Protein AF-A0AA96W560-F1 (afdb_monomer)

Solvent-accessible surface area (backbone atoms only — not comparable to full-atom values): 7297 Å² total; per-residue (Å²): 130,87,80,83,60,59,57,76,75,24,52,48,98,38,31,42,37,28,41,54,74,84,50,36,56,46,70,52,33,18,53,53,27,20,50,49,28,63,73,69,62,37,53,44,33,32,36,28,20,45,89,48,74,75,40,52,56,26,47,54,32,20,53,52,16,28,43,64,20,78,97,50,63,21,44,73,50,71,64,48,67,43,55,72,67,57,46,52,50,49,18,50,75,70,72,40,27,26,33,38,44,32,42,73,46,81,54,96,95,41,38,32,43,35,41,38,40,27,40,45,88,63,44,50,45,62,68,74,75,80,71,79,74,84,86,123

Mean predicted aligned error: 5.99 Å

Foldseek 3Di:
DPPDAPCVVQPDPLKGKDWPPPRDDLLVLLQVLLVVCVVQVFQEEEEEEAPDPRVVSSRVSNCNSNCPNPPSNYHYHYPYHDDLVVRQVVLVVVPQGKYKYWYWDDDPNIIMIMIWTAGSNRATPPHDPDDPPPDD

Nearest PDB structures (foldseek):
  4m88-assembly1_A  TM=6.756E-01  e=7.736E-02  Verminephrobacter eiseniae EF01-2
  4pyr-assembly1_A  TM=7.372E-01  e=1.032E+00  Chromobacterium violaceum ATCC 12472
  4ms3-assembly1_A  TM=6.759E-01  e=5.843E-01  Homo sapiens
  5xss-assembly3_B  TM=4.403E-01  e=2.570E-01  Clostridium beijerinckii NCIMB 8052
  5xsj-assembly1_X-2  TM=4.304E-01  e=5.486E-01  Clostridium beijerinckii NCIMB 8052

Sequence (136 aa):
MLNPIDTDAVIRDGRVAGAFPDEIHEGVAWWVAACFVVISRARQMAVAHDSHPTTAEFHQRFCRGAINAEHFGCQVSSLGTADEAQLLHAMKQLGGVPGALLTTTDGGGRRTVTIRLYDADGQTTPRRPASPECGR

Secondary structure (DSSP, 8-state):
------HHHHEETTEEEEEETTT--HHHHHHHHHHHHHHHT-SEEEEEE-S-HHHHHHHHHHHHHHHTSTTT-PEEEEEEE--HHHHHHHHHHTTS--EEEEEEEEETTEEEEEEEEE-TTS-BSSPPP-------

Radius of gyration: 14.98 Å; Cα contacts (8 Å, |Δi|>4): 263; chains: 1; bounding box: 41×34×43 Å

pLDDT: mean 88.06, std 13.79, range [42.31, 97.88]

Structure (mmCIF, N/CA/C/O backbone):
data_AF-A0AA96W560-F1
#
_entry.id   AF-A0AA96W560-F1
#
loop_
_atom_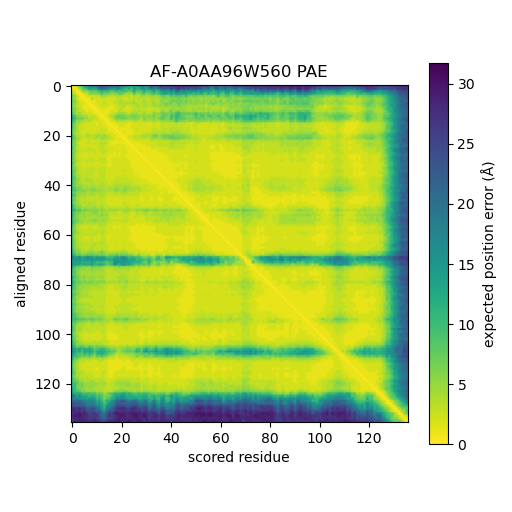site.group_PDB
_atom_site.id
_atom_site.type_symbol
_atom_site.label_atom_id
_atom_site.label_alt_id
_atom_site.label_comp_id
_atom_site.label_asym_id
_atom_site.label_entity_id
_atom_site.label_seq_id
_atom_site.pdbx_PDB_ins_code
_atom_site.Cartn_x
_atom_site.Cartn_y
_atom_site.Cartn_z
_atom_site.occupancy
_atom_site.B_iso_or_equiv
_atom_site.auth_seq_id
_atom_site.auth_comp_id
_atom_site.auth_asym_id
_atom_site.auth_atom_id
_atom_site.pdbx_PDB_model_num
ATOM 1 N N . MET A 1 1 ? -0.865 -18.752 -11.572 1.00 42.31 1 MET A N 1
ATOM 2 C CA . MET A 1 1 ? 0.413 -19.192 -10.977 1.00 42.31 1 MET A CA 1
ATOM 3 C C . MET A 1 1 ? 0.887 -18.028 -10.120 1.00 42.31 1 MET A C 1
ATOM 5 O O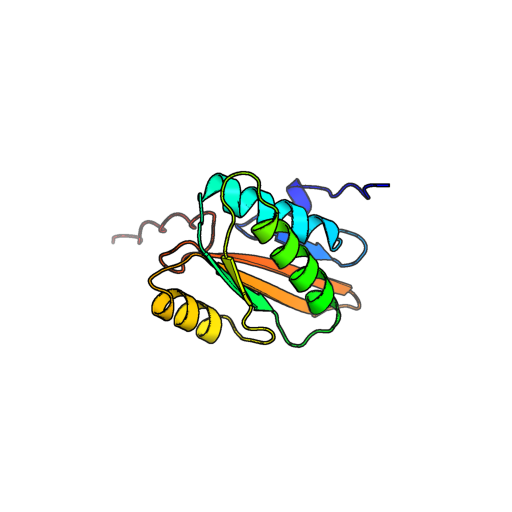 . MET A 1 1 ? 1.002 -16.939 -10.666 1.00 42.31 1 MET A O 1
ATOM 9 N N . LEU A 1 2 ? 0.980 -18.186 -8.795 1.00 55.97 2 LEU A N 1
ATOM 10 C CA . LEU A 1 2 ? 1.534 -17.137 -7.926 1.00 55.97 2 LEU A CA 1
ATOM 11 C C . LEU A 1 2 ? 3.009 -17.002 -8.299 1.00 55.97 2 LEU A C 1
ATOM 13 O O . LEU A 1 2 ? 3.714 -18.003 -8.245 1.00 55.97 2 LEU A O 1
ATOM 17 N N . ASN A 1 3 ? 3.433 -15.824 -8.751 1.00 69.94 3 ASN A N 1
ATOM 18 C CA . ASN A 1 3 ? 4.845 -15.550 -8.982 1.00 69.94 3 ASN A CA 1
ATOM 19 C C . ASN A 1 3 ? 5.438 -15.269 -7.593 1.00 69.94 3 ASN A C 1
ATOM 21 O O . ASN A 1 3 ? 5.080 -14.250 -7.009 1.00 69.94 3 ASN A O 1
ATOM 25 N N . PRO A 1 4 ? 6.181 -16.199 -6.972 1.00 78.88 4 PRO A N 1
ATOM 26 C CA . PRO A 1 4 ? 6.609 -16.011 -5.594 1.00 78.88 4 PRO A CA 1
ATOM 27 C C . PRO A 1 4 ? 7.552 -14.808 -5.508 1.00 78.88 4 PRO A C 1
ATOM 29 O O . PRO A 1 4 ? 8.436 -14.655 -6.348 1.00 78.88 4 PRO A O 1
ATOM 32 N N . ILE A 1 5 ? 7.363 -13.969 -4.490 1.00 87.44 5 ILE A N 1
ATOM 33 C CA . I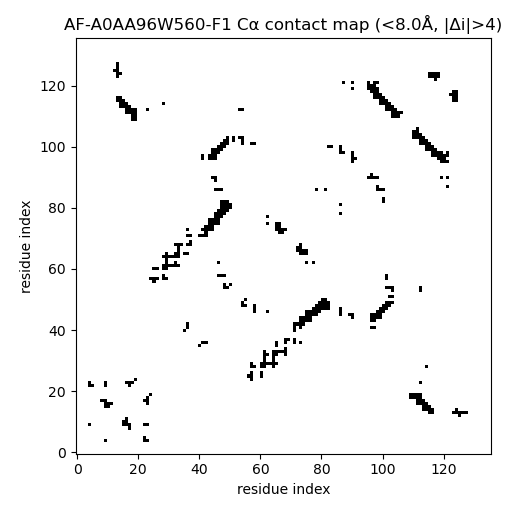LE A 1 5 ? 8.323 -12.916 -4.152 1.00 87.44 5 ILE A CA 1
ATOM 34 C C . ILE A 1 5 ? 9.338 -13.436 -3.139 1.00 87.44 5 ILE A C 1
ATOM 36 O O . ILE A 1 5 ? 9.010 -14.276 -2.299 1.00 87.44 5 ILE A O 1
ATOM 40 N N . ASP A 1 6 ? 10.543 -12.879 -3.175 1.00 89.56 6 ASP A N 1
ATOM 41 C CA . ASP A 1 6 ? 11.461 -12.946 -2.043 1.00 89.56 6 ASP A CA 1
ATOM 42 C C . ASP A 1 6 ? 10.986 -11.945 -0.978 1.00 89.56 6 ASP A C 1
ATOM 44 O O . ASP A 1 6 ? 11.125 -10.728 -1.127 1.00 89.56 6 ASP A O 1
ATOM 48 N N . THR A 1 7 ? 10.359 -12.453 0.084 1.00 84.81 7 THR A N 1
ATOM 49 C CA . THR A 1 7 ? 9.782 -11.613 1.139 1.00 84.81 7 THR A CA 1
ATOM 50 C C . THR A 1 7 ? 10.834 -10.829 1.908 1.00 84.81 7 THR A C 1
ATOM 52 O O . THR A 1 7 ? 10.544 -9.704 2.303 1.00 84.81 7 THR A O 1
ATOM 55 N N . ASP A 1 8 ? 12.043 -11.365 2.080 1.00 85.94 8 ASP A N 1
ATOM 56 C CA . ASP A 1 8 ? 13.113 -10.692 2.826 1.00 85.94 8 ASP A CA 1
ATOM 57 C C . ASP A 1 8 ? 13.707 -9.536 2.006 1.00 85.94 8 ASP A C 1
ATOM 59 O O . ASP A 1 8 ? 14.101 -8.497 2.546 1.00 85.94 8 ASP A O 1
ATOM 63 N N . ALA A 1 9 ? 13.721 -9.680 0.679 1.00 85.12 9 ALA A N 1
ATOM 64 C CA . ALA A 1 9 ? 14.122 -8.613 -0.231 1.00 85.12 9 ALA A CA 1
ATOM 65 C C . ALA A 1 9 ? 13.049 -7.518 -0.377 1.00 85.12 9 ALA A C 1
ATOM 67 O O . ALA A 1 9 ? 13.389 -6.331 -0.470 1.00 85.12 9 ALA A O 1
ATOM 68 N N . VAL A 1 10 ? 11.768 -7.904 -0.402 1.00 87.31 10 VAL A N 1
ATOM 69 C CA . VAL A 1 10 ? 10.647 -7.000 -0.707 1.00 87.31 10 VAL A CA 1
ATOM 70 C C . VAL A 1 10 ? 10.073 -6.325 0.539 1.00 87.31 10 VAL A C 1
ATOM 72 O O . VAL A 1 10 ? 9.657 -5.171 0.466 1.00 87.31 10 VAL A O 1
ATOM 75 N N . ILE A 1 11 ? 10.048 -6.997 1.690 1.00 86.75 11 ILE A N 1
ATOM 76 C CA . ILE A 1 11 ? 9.425 -6.509 2.928 1.00 86.75 11 ILE A CA 1
ATOM 77 C C . ILE A 1 11 ? 10.522 -6.256 3.956 1.00 86.75 11 ILE A C 1
ATOM 79 O O . ILE A 1 11 ? 10.937 -7.143 4.697 1.00 86.75 11 ILE A O 1
ATOM 83 N N . ARG A 1 12 ? 11.002 -5.015 4.011 1.00 81.81 12 ARG A N 1
ATOM 84 C CA . ARG A 1 12 ? 12.107 -4.612 4.890 1.00 81.81 12 ARG A CA 1
ATOM 85 C C . ARG A 1 12 ? 12.051 -3.126 5.195 1.00 81.81 12 ARG A C 1
ATOM 87 O O . ARG A 1 12 ? 11.389 -2.365 4.495 1.00 81.81 12 ARG A O 1
ATOM 94 N N . ASP A 1 13 ? 12.740 -2.708 6.252 1.00 79.12 13 ASP A N 1
ATOM 95 C CA . ASP A 1 13 ? 12.862 -1.295 6.648 1.00 79.12 13 ASP A CA 1
ATOM 96 C C . ASP A 1 13 ? 11.513 -0.559 6.798 1.00 79.12 13 ASP A C 1
ATOM 98 O O . ASP A 1 13 ? 11.415 0.646 6.574 1.00 79.12 13 ASP A O 1
ATOM 102 N N . GLY A 1 14 ? 10.451 -1.295 7.136 1.00 72.75 14 GLY A N 1
ATOM 103 C CA . GLY A 1 14 ? 9.094 -0.758 7.259 1.00 72.75 14 GLY A CA 1
ATOM 104 C C . GLY A 1 14 ? 8.433 -0.279 5.984 1.00 72.75 14 GLY A C 1
ATOM 105 O O . GLY A 1 14 ? 7.588 0.614 6.004 1.00 72.75 14 GLY A O 1
ATOM 106 N N . ARG A 1 15 ? 8.802 -0.891 4.866 1.00 85.44 15 ARG A N 1
ATOM 107 C CA . ARG A 1 15 ? 8.133 -0.713 3.585 1.00 85.44 15 ARG A CA 1
ATOM 108 C C . ARG A 1 15 ? 8.074 -2.032 2.834 1.00 85.44 15 ARG A C 1
ATOM 110 O O . ARG A 1 15 ? 8.869 -2.940 3.066 1.00 85.44 15 ARG A O 1
ATOM 117 N N . VAL A 1 16 ? 7.145 -2.098 1.895 1.00 93.69 16 VAL A N 1
ATOM 118 C CA . VAL A 1 16 ? 7.106 -3.148 0.880 1.00 93.69 16 VAL A CA 1
ATOM 119 C C . VAL A 1 16 ? 7.605 -2.510 -0.406 1.00 93.69 16 VAL A C 1
ATOM 121 O O . VAL A 1 16 ? 6.936 -1.629 -0.938 1.00 93.69 16 VAL A O 1
ATOM 124 N N . ALA A 1 17 ? 8.797 -2.863 -0.870 1.00 95.00 17 ALA A N 1
ATOM 125 C CA . ALA A 1 17 ? 9.404 -2.228 -2.031 1.00 95.00 17 ALA A CA 1
ATOM 126 C C . ALA A 1 17 ? 10.178 -3.224 -2.888 1.00 95.00 17 ALA A C 1
ATOM 128 O O . ALA A 1 17 ? 10.918 -4.053 -2.370 1.00 95.00 17 ALA A O 1
ATOM 129 N N . GLY A 1 18 ? 10.056 -3.091 -4.202 1.00 93.88 18 GLY A N 1
ATOM 130 C CA . GLY A 1 18 ? 10.792 -3.918 -5.149 1.00 93.88 18 GLY A CA 1
ATOM 131 C C . GLY A 1 18 ? 10.711 -3.364 -6.560 1.00 93.88 18 GLY A C 1
ATOM 132 O O . GLY A 1 18 ? 9.865 -2.519 -6.875 1.00 93.88 18 GLY A O 1
ATOM 133 N N . ALA A 1 19 ? 11.607 -3.830 -7.415 1.00 93.94 19 ALA A N 1
ATOM 134 C CA . ALA A 1 19 ? 11.539 -3.550 -8.833 1.00 93.94 19 ALA A CA 1
ATOM 135 C C . ALA A 1 19 ? 10.354 -4.256 -9.497 1.00 93.94 19 ALA A C 1
ATOM 137 O O . ALA A 1 19 ? 10.148 -5.455 -9.325 1.00 93.94 19 ALA A O 1
ATOM 138 N N . PHE A 1 20 ? 9.600 -3.517 -10.297 1.00 92.38 20 PHE A N 1
ATOM 139 C CA . PHE A 1 20 ? 8.497 -4.038 -11.086 1.00 92.38 20 PHE A CA 1
ATOM 140 C C . PHE A 1 20 ? 8.949 -4.303 -12.533 1.00 92.38 20 PHE A C 1
ATOM 142 O O . PHE A 1 20 ? 9.577 -3.416 -13.123 1.00 92.38 20 PHE A O 1
ATOM 149 N N . PRO A 1 21 ? 8.596 -5.456 -13.137 1.00 90.50 21 PRO A N 1
ATOM 150 C CA . PRO A 1 21 ? 7.760 -6.539 -12.592 1.00 90.50 21 PRO A CA 1
ATOM 151 C C . PRO A 1 21 ? 8.534 -7.682 -11.904 1.00 90.50 21 PRO A C 1
ATOM 153 O O . PRO A 1 21 ? 7.917 -8.659 -11.485 1.00 90.50 21 PRO A O 1
ATOM 156 N N . ASP A 1 22 ? 9.865 -7.594 -11.820 1.00 89.50 22 ASP A N 1
ATOM 157 C CA . ASP A 1 22 ? 10.716 -8.752 -11.505 1.00 89.50 22 ASP A CA 1
ATOM 158 C C . ASP A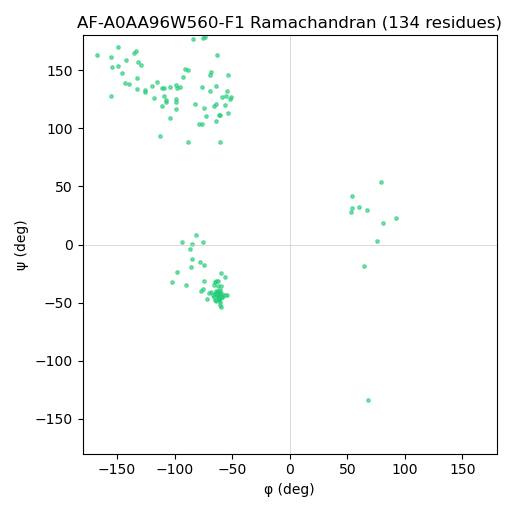 1 22 ? 10.733 -9.150 -10.019 1.00 89.50 22 ASP A C 1
ATOM 160 O O . ASP A 1 22 ? 10.749 -10.334 -9.697 1.00 89.50 22 ASP A O 1
ATOM 164 N N . GLU A 1 23 ? 10.759 -8.175 -9.108 1.00 92.06 23 GLU A N 1
ATOM 165 C CA . GLU A 1 23 ? 10.858 -8.397 -7.655 1.00 92.06 23 GLU A CA 1
ATOM 166 C C . GLU A 1 23 ? 9.506 -8.237 -6.953 1.00 92.06 23 GLU A C 1
ATOM 168 O O . GLU A 1 23 ? 9.240 -8.906 -5.957 1.00 92.06 23 GLU A O 1
ATOM 173 N N . ILE A 1 24 ? 8.644 -7.347 -7.454 1.00 93.88 24 ILE A N 1
ATOM 174 C CA . ILE A 1 24 ? 7.310 -7.103 -6.903 1.00 93.88 24 ILE A CA 1
ATOM 175 C C . ILE A 1 24 ? 6.263 -7.077 -8.015 1.00 93.88 24 ILE A C 1
ATOM 177 O O . ILE A 1 24 ? 6.490 -6.547 -9.100 1.00 93.88 24 ILE A O 1
ATOM 181 N N . HIS A 1 25 ? 5.081 -7.605 -7.709 1.00 93.44 25 HIS A N 1
ATOM 182 C CA . HIS A 1 25 ? 3.920 -7.607 -8.594 1.00 93.44 25 HIS A CA 1
ATOM 183 C C . HIS A 1 25 ? 2.657 -7.162 -7.837 1.00 93.44 25 HIS A C 1
ATOM 185 O O . HIS A 1 25 ? 2.611 -7.139 -6.606 1.00 93.44 25 HIS A O 1
ATOM 191 N N . GLU A 1 26 ? 1.584 -6.853 -8.556 1.00 94.06 26 GLU A N 1
ATOM 192 C CA . GLU A 1 26 ? 0.375 -6.209 -8.024 1.00 94.06 26 GLU A CA 1
ATOM 193 C C . GLU A 1 26 ? -0.355 -7.089 -6.997 1.00 94.06 26 GLU A C 1
ATOM 195 O O . GLU A 1 26 ? -0.967 -6.600 -6.048 1.00 94.06 26 GLU A O 1
ATOM 200 N N . GLY A 1 27 ? -0.275 -8.414 -7.161 1.00 93.00 27 GLY A N 1
ATOM 201 C CA . GLY A 1 27 ? -0.791 -9.387 -6.188 1.00 93.00 27 GLY A CA 1
ATOM 202 C C . GLY A 1 27 ? -0.221 -9.225 -4.770 1.00 93.00 27 GLY A C 1
ATOM 203 O O . GLY A 1 27 ? -0.928 -9.510 -3.803 1.00 93.00 27 GLY A O 1
ATOM 204 N N . VAL A 1 28 ? 1.002 -8.701 -4.632 1.00 93.44 28 VAL A N 1
ATOM 205 C CA . VAL A 1 28 ? 1.600 -8.380 -3.326 1.00 93.44 28 VAL A CA 1
ATOM 206 C C . VAL A 1 28 ? 0.806 -7.282 -2.629 1.00 93.44 28 VAL A C 1
ATOM 208 O O . VAL A 1 28 ? 0.542 -7.389 -1.437 1.00 93.44 28 VAL A O 1
ATOM 211 N N . ALA A 1 29 ? 0.351 -6.265 -3.366 1.00 95.38 29 ALA A N 1
ATOM 212 C CA . ALA A 1 29 ? -0.426 -5.165 -2.803 1.00 95.38 29 ALA A CA 1
ATOM 213 C C . ALA A 1 29 ? -1.752 -5.649 -2.199 1.00 95.38 29 ALA A C 1
ATOM 215 O O . ALA A 1 29 ? -2.126 -5.223 -1.108 1.00 95.38 29 ALA A O 1
ATOM 216 N N . TRP A 1 30 ? -2.429 -6.586 -2.873 1.00 95.44 30 TRP A N 1
ATOM 217 C CA . TRP A 1 30 ? -3.645 -7.216 -2.351 1.00 95.44 30 TRP A CA 1
ATOM 218 C C . TRP A 1 30 ? -3.381 -7.956 -1.036 1.00 95.44 30 TRP A C 1
ATOM 220 O O . TRP A 1 30 ? -4.092 -7.753 -0.052 1.00 95.44 30 TRP A O 1
ATOM 230 N N . TRP A 1 31 ? -2.341 -8.792 -1.009 1.00 93.50 31 TRP A N 1
ATOM 231 C CA . TRP A 1 31 ? -2.007 -9.595 0.164 1.00 93.50 31 TRP A CA 1
ATOM 232 C C . TRP A 1 31 ? -1.572 -8.724 1.350 1.00 93.50 31 TRP A C 1
ATOM 234 O O . TRP A 1 31 ? -2.095 -8.887 2.451 1.00 93.50 31 TRP A O 1
ATOM 244 N N . VAL A 1 32 ? -0.703 -7.735 1.116 1.00 93.81 32 VAL A N 1
ATOM 245 C CA . VAL A 1 32 ? -0.245 -6.784 2.141 1.00 93.81 32 VAL A CA 1
ATOM 246 C C . VAL A 1 32 ? -1.417 -6.019 2.745 1.00 93.81 32 VAL A C 1
ATOM 248 O O . VAL A 1 32 ? -1.495 -5.908 3.965 1.00 93.81 32 VAL A O 1
ATOM 251 N N . ALA A 1 33 ? -2.348 -5.527 1.924 1.00 95.06 33 ALA A N 1
ATOM 252 C CA . ALA A 1 33 ? -3.516 -4.804 2.414 1.00 95.06 33 ALA A CA 1
ATOM 253 C C . ALA A 1 33 ? -4.410 -5.681 3.301 1.00 95.06 33 ALA A C 1
ATOM 255 O O . ALA A 1 33 ? -4.816 -5.253 4.383 1.00 95.06 33 ALA A O 1
ATOM 256 N N . ALA A 1 34 ? -4.674 -6.921 2.878 1.00 94.50 34 ALA A N 1
ATOM 257 C CA . ALA A 1 34 ? -5.463 -7.865 3.662 1.00 94.50 34 ALA A CA 1
ATOM 258 C C . ALA A 1 34 ? -4.792 -8.174 5.011 1.00 94.50 34 ALA A C 1
ATOM 260 O O . ALA A 1 34 ? -5.428 -8.071 6.062 1.00 94.50 34 ALA A O 1
ATOM 261 N N . CYS A 1 35 ? -3.491 -8.477 5.004 1.00 92.31 35 CYS A N 1
ATOM 262 C CA . CYS A 1 35 ? -2.720 -8.711 6.223 1.00 92.31 35 CYS A CA 1
ATOM 263 C C . CYS A 1 35 ? -2.701 -7.483 7.138 1.00 92.31 35 CYS A C 1
ATOM 265 O O . CYS A 1 35 ? -2.901 -7.617 8.344 1.00 92.31 35 CYS A O 1
ATOM 267 N N . PHE A 1 36 ? -2.505 -6.288 6.580 1.00 92.38 36 PHE A N 1
ATOM 268 C CA . PHE A 1 36 ? -2.471 -5.054 7.354 1.00 92.38 36 PHE A CA 1
ATOM 269 C C . PHE A 1 36 ? -3.800 -4.794 8.063 1.00 92.38 36 PHE A C 1
ATOM 271 O O . PHE A 1 36 ? -3.797 -4.504 9.259 1.00 92.38 36 PHE A O 1
ATOM 278 N N . VAL A 1 37 ? -4.936 -4.968 7.379 1.00 93.69 37 VAL A N 1
ATOM 279 C CA . VAL A 1 37 ? -6.267 -4.842 7.993 1.00 93.69 37 VAL A CA 1
ATOM 280 C C . VAL A 1 37 ? -6.477 -5.879 9.095 1.00 93.69 37 VAL A C 1
ATOM 282 O O . VAL A 1 37 ? -6.950 -5.523 10.170 1.00 93.69 37 VAL A O 1
ATOM 285 N N . VAL A 1 38 ? -6.092 -7.138 8.876 1.00 92.38 38 VAL A N 1
ATOM 286 C CA . VAL A 1 38 ? -6.241 -8.202 9.886 1.00 92.38 38 VAL A CA 1
ATOM 287 C C . VAL A 1 38 ? -5.402 -7.916 11.137 1.00 92.38 38 VAL A C 1
ATOM 289 O O . VAL A 1 38 ? -5.890 -8.079 12.256 1.00 92.38 38 VAL A O 1
ATOM 292 N N . ILE A 1 39 ? -4.159 -7.458 10.965 1.00 90.12 39 ILE A N 1
ATOM 293 C CA . ILE A 1 39 ? -3.234 -7.171 12.073 1.00 90.12 39 ILE A CA 1
ATOM 294 C C . ILE A 1 39 ? -3.663 -5.915 12.838 1.00 90.12 39 ILE A C 1
ATOM 296 O O . ILE A 1 39 ? -3.728 -5.933 14.066 1.00 90.12 39 ILE A O 1
ATOM 300 N N . SER A 1 40 ? -3.981 -4.832 12.126 1.00 89.25 40 SER A N 1
ATOM 301 C CA . SER A 1 40 ? -4.398 -3.557 12.731 1.00 89.25 40 SER A CA 1
ATOM 302 C C . SER A 1 40 ? -5.851 -3.557 13.211 1.00 89.25 40 SER A C 1
ATOM 304 O O . SER A 1 40 ? -6.251 -2.671 13.963 1.00 89.25 40 SER A O 1
ATOM 306 N N . ARG A 1 41 ? -6.652 -4.539 12.774 1.00 91.38 41 ARG A N 1
ATOM 307 C CA . ARG A 1 41 ? -8.112 -4.594 12.952 1.00 91.38 41 ARG A CA 1
ATOM 308 C C . ARG A 1 41 ? -8.816 -3.333 12.436 1.00 91.38 41 ARG A C 1
ATOM 310 O O . ARG A 1 41 ? -9.847 -2.924 12.977 1.00 91.38 41 ARG A O 1
ATOM 317 N N . ALA A 1 42 ? -8.253 -2.707 11.402 1.00 91.69 42 ALA A N 1
ATOM 318 C CA . ALA A 1 42 ? -8.756 -1.464 10.838 1.00 91.69 42 ALA A CA 1
ATOM 319 C C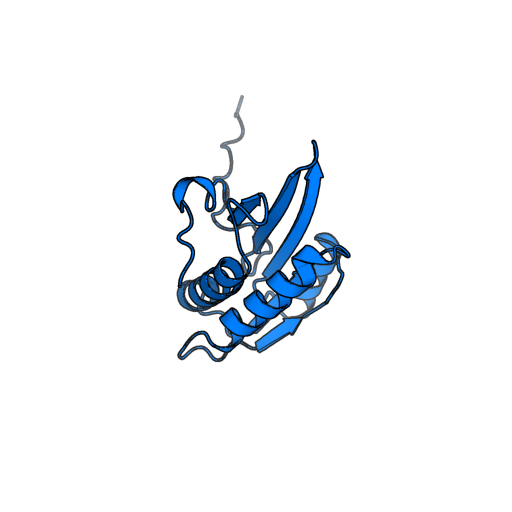 . ALA A 1 42 ? -10.154 -1.647 10.232 1.00 91.69 42 ALA A C 1
ATOM 321 O O . ALA A 1 42 ? -10.345 -2.414 9.290 1.00 91.69 42 ALA A O 1
ATOM 322 N N . ARG A 1 43 ? -11.134 -0.890 10.733 1.00 93.19 43 ARG A N 1
ATOM 323 C CA . ARG A 1 43 ? -12.488 -0.830 10.146 1.00 93.19 43 ARG A CA 1
ATOM 324 C C . ARG A 1 43 ? -12.607 0.190 9.017 1.00 93.19 43 ARG A C 1
ATOM 326 O O . ARG A 1 43 ? -13.521 0.097 8.204 1.00 93.19 43 ARG A O 1
ATOM 333 N N . GLN A 1 44 ? -11.683 1.141 8.968 1.00 95.50 44 GLN A N 1
ATOM 334 C CA . GLN A 1 44 ? -11.575 2.147 7.925 1.00 95.50 44 GLN A CA 1
ATOM 335 C C . GLN A 1 44 ? -10.097 2.463 7.690 1.00 95.50 44 GLN A C 1
ATOM 337 O O . GLN A 1 44 ? -9.308 2.402 8.634 1.00 95.50 44 GLN A O 1
ATOM 342 N N . MET A 1 45 ? -9.725 2.796 6.454 1.00 96.06 45 MET A N 1
ATOM 343 C CA . MET A 1 45 ? -8.378 3.262 6.126 1.00 96.06 45 MET A CA 1
ATOM 344 C C . MET A 1 45 ? -8.362 4.235 4.945 1.00 96.06 45 MET A C 1
ATOM 346 O O . MET A 1 45 ? -9.226 4.168 4.069 1.00 96.06 45 MET A O 1
ATOM 350 N N . ALA A 1 46 ? -7.352 5.104 4.896 1.00 97.88 46 ALA A N 1
ATOM 351 C CA . ALA A 1 46 ? -7.099 5.994 3.764 1.00 97.88 46 ALA A CA 1
ATOM 352 C C . ALA A 1 46 ? -6.009 5.423 2.846 1.00 97.88 46 ALA A C 1
ATOM 354 O O . ALA A 1 46 ? -4.991 4.926 3.323 1.00 97.88 46 ALA A O 1
ATOM 355 N N . VAL A 1 47 ? -6.186 5.494 1.529 1.00 97.81 47 VAL A N 1
ATOM 356 C CA . VAL A 1 47 ? -5.180 4.996 0.574 1.00 97.81 47 VAL A CA 1
ATOM 357 C C . VAL A 1 47 ? -4.938 6.039 -0.506 1.00 97.81 47 VAL A C 1
ATOM 359 O O . VAL A 1 47 ? -5.886 6.603 -1.050 1.00 97.81 47 VAL A O 1
ATOM 362 N N . ALA A 1 48 ? -3.669 6.289 -0.812 1.00 97.62 48 ALA A N 1
ATOM 363 C CA . ALA A 1 48 ? -3.233 7.175 -1.881 1.00 97.62 48 ALA A CA 1
ATOM 364 C C . ALA A 1 48 ? -2.164 6.500 -2.743 1.00 97.62 48 ALA A C 1
ATOM 366 O O . ALA A 1 48 ? -1.455 5.591 -2.298 1.00 97.62 48 ALA A O 1
ATOM 367 N N . HIS A 1 49 ? -2.027 6.976 -3.973 1.00 97.12 49 HIS A N 1
ATOM 368 C CA . HIS A 1 49 ? -0.919 6.624 -4.845 1.00 97.12 49 HIS A CA 1
ATOM 369 C C . HIS A 1 49 ? -0.354 7.866 -5.543 1.00 97.12 49 HIS A C 1
ATOM 371 O O . HIS A 1 49 ? -0.982 8.921 -5.553 1.00 97.12 49 HIS A O 1
ATOM 377 N N . ASP A 1 50 ? 0.833 7.765 -6.130 1.00 95.06 50 ASP A N 1
ATOM 378 C CA . ASP A 1 50 ? 1.363 8.809 -7.009 1.00 95.06 50 ASP A CA 1
ATOM 379 C C . ASP A 1 50 ? 0.674 8.802 -8.388 1.00 95.06 50 ASP A C 1
ATOM 381 O O . ASP A 1 50 ? -0.197 7.987 -8.683 1.00 95.06 50 ASP A O 1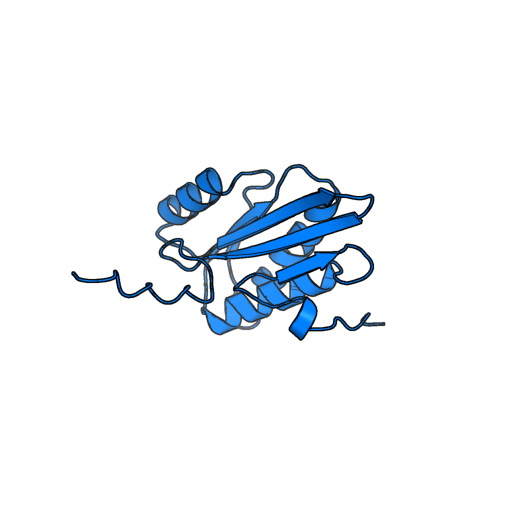
ATOM 385 N N . SER A 1 51 ? 1.026 9.735 -9.271 1.00 92.31 51 SER A N 1
ATOM 386 C CA . SER A 1 51 ? 0.414 9.830 -10.606 1.00 92.31 51 SER A CA 1
ATOM 387 C C . SER A 1 51 ? 0.904 8.762 -11.593 1.00 92.31 51 SER A C 1
ATOM 389 O O . SER A 1 51 ? 0.511 8.778 -12.761 1.00 92.31 51 SER A O 1
ATOM 391 N N . HIS A 1 52 ? 1.780 7.850 -11.165 1.00 92.12 52 HIS A N 1
ATOM 392 C CA . HIS A 1 52 ? 2.441 6.927 -12.070 1.00 92.12 52 HIS A CA 1
ATOM 393 C C . HIS A 1 52 ? 1.487 5.784 -12.501 1.00 92.12 52 HIS A C 1
ATOM 395 O O . HIS A 1 52 ? 0.810 5.187 -11.667 1.00 92.12 52 HIS A O 1
ATOM 401 N N . PRO A 1 53 ? 1.429 5.397 -13.792 1.00 89.19 53 PRO A N 1
ATOM 402 C CA . PRO A 1 53 ? 0.496 4.358 -14.248 1.00 89.19 53 PRO A CA 1
ATOM 403 C C . PRO A 1 53 ? 0.680 2.993 -13.567 1.00 89.19 53 PRO A C 1
ATOM 405 O O . PRO A 1 53 ? -0.293 2.299 -13.297 1.00 89.19 53 PRO A O 1
ATOM 408 N N . THR A 1 54 ? 1.922 2.600 -13.262 1.00 91.12 54 THR A N 1
ATOM 409 C CA . THR A 1 54 ? 2.214 1.315 -12.594 1.00 91.12 54 THR A CA 1
ATOM 410 C C . THR A 1 54 ? 1.563 1.200 -11.214 1.00 91.12 54 THR A C 1
ATOM 412 O O . THR A 1 54 ? 1.030 0.147 -10.881 1.00 91.12 54 THR A O 1
ATOM 415 N N . THR A 1 55 ? 1.556 2.259 -10.409 1.00 91.94 55 THR A N 1
ATOM 416 C CA . THR A 1 55 ? 0.951 2.232 -9.068 1.00 91.94 55 THR A CA 1
ATOM 417 C C . THR A 1 55 ? -0.568 2.244 -9.099 1.00 91.94 55 THR A C 1
ATOM 419 O O . THR A 1 55 ? -1.164 1.827 -8.111 1.00 91.94 55 THR A O 1
ATOM 422 N N . ALA A 1 56 ? -1.212 2.629 -10.206 1.00 90.38 56 ALA A N 1
ATOM 423 C CA . ALA A 1 56 ? -2.670 2.592 -10.327 1.00 90.38 56 ALA A CA 1
ATOM 424 C C . ALA A 1 56 ? -3.229 1.162 -10.167 1.00 90.38 56 ALA A C 1
ATOM 426 O O . ALA A 1 56 ? -4.178 0.941 -9.411 1.00 90.38 56 ALA A O 1
ATOM 427 N N . GLU A 1 57 ? -2.593 0.170 -10.799 1.00 92.12 57 GLU A N 1
ATOM 428 C CA . GLU A 1 57 ? -2.981 -1.243 -10.669 1.00 92.12 57 GLU A CA 1
ATOM 429 C C . GLU A 1 57 ? -2.667 -1.798 -9.273 1.00 92.12 57 GLU A C 1
ATOM 431 O O . GLU A 1 57 ? -3.496 -2.477 -8.657 1.00 92.12 57 GLU A O 1
ATOM 436 N N . PHE A 1 58 ? -1.499 -1.455 -8.715 1.00 96.25 58 PHE A N 1
ATOM 437 C CA . PHE A 1 58 ? -1.163 -1.805 -7.331 1.00 96.25 58 PHE A CA 1
ATOM 438 C C . PHE A 1 58 ? -2.176 -1.218 -6.346 1.00 96.25 58 PHE A C 1
ATOM 440 O O . PHE A 1 58 ? -2.616 -1.916 -5.437 1.00 96.25 58 PHE A O 1
ATOM 447 N N . HIS A 1 59 ? -2.584 0.033 -6.545 1.00 96.38 59 HIS A N 1
ATOM 448 C CA . HIS A 1 59 ? -3.577 0.720 -5.733 1.00 96.38 59 HIS A CA 1
ATOM 449 C C . HIS A 1 59 ? -4.934 0.013 -5.797 1.00 96.38 59 HIS A C 1
ATOM 451 O O . HIS A 1 59 ? -5.522 -0.289 -4.758 1.00 96.38 59 HIS A O 1
ATOM 457 N N . GLN A 1 60 ? -5.408 -0.346 -6.993 1.00 95.19 60 GLN A N 1
ATOM 458 C CA . GLN A 1 60 ? -6.649 -1.106 -7.145 1.00 95.19 60 GLN A CA 1
ATOM 459 C C . GLN A 1 60 ? -6.584 -2.450 -6.405 1.00 95.19 60 GLN A C 1
ATOM 461 O O . GLN A 1 60 ? -7.524 -2.819 -5.689 1.00 95.19 60 GLN A O 1
ATOM 466 N N . ARG A 1 61 ? -5.475 -3.187 -6.549 1.00 96.19 61 ARG A N 1
ATOM 467 C CA . ARG A 1 61 ? -5.262 -4.462 -5.849 1.00 96.19 61 ARG A CA 1
ATOM 468 C C . ARG A 1 61 ? -5.191 -4.281 -4.339 1.00 96.19 61 ARG A C 1
ATOM 470 O O . ARG A 1 61 ? -5.812 -5.070 -3.628 1.00 96.19 61 ARG A O 1
ATOM 477 N N . PHE A 1 62 ? -4.517 -3.238 -3.866 1.00 96.81 62 PHE A N 1
ATOM 478 C CA . PHE A 1 62 ? -4.422 -2.886 -2.453 1.00 96.81 62 PHE A CA 1
ATOM 479 C C . PHE A 1 62 ? -5.808 -2.621 -1.855 1.00 96.81 62 PHE A C 1
ATOM 481 O O . PHE A 1 62 ? -6.214 -3.291 -0.907 1.00 96.81 62 PHE A O 1
ATOM 488 N N . CYS A 1 63 ? -6.589 -1.725 -2.463 1.00 96.56 63 CYS A N 1
ATOM 489 C CA . CYS A 1 63 ? -7.949 -1.410 -2.023 1.00 96.56 63 CYS A CA 1
ATOM 490 C C . CYS A 1 63 ? -8.829 -2.664 -1.966 1.00 96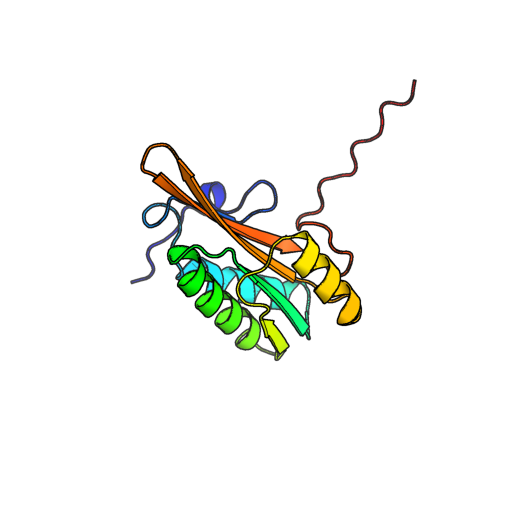.56 63 CYS A C 1
ATOM 492 O O . CYS A 1 63 ? -9.542 -2.888 -0.988 1.00 96.56 63 CYS A O 1
ATOM 494 N N . ARG A 1 64 ? -8.741 -3.535 -2.978 1.00 95.56 64 ARG A N 1
ATOM 495 C CA . ARG A 1 64 ? -9.491 -4.796 -2.992 1.00 95.56 64 ARG A CA 1
ATOM 496 C C . ARG A 1 64 ? -9.047 -5.757 -1.888 1.00 95.56 64 ARG A C 1
ATOM 498 O O . ARG A 1 64 ? -9.890 -6.478 -1.367 1.00 95.56 64 ARG A O 1
ATOM 505 N N . GLY A 1 65 ? -7.762 -5.783 -1.546 1.00 94.88 65 GLY A N 1
ATOM 506 C CA . GLY A 1 65 ? -7.224 -6.584 -0.445 1.00 94.88 65 GLY A CA 1
ATOM 507 C C . GLY A 1 65 ? -7.758 -6.135 0.906 1.00 94.88 65 GLY A C 1
ATOM 508 O O . GLY A 1 65 ? -8.269 -6.957 1.659 1.00 94.88 65 GLY A O 1
ATOM 509 N N . ALA A 1 66 ? -7.733 -4.827 1.164 1.00 94.88 66 ALA A N 1
ATOM 510 C CA . ALA A 1 66 ? -8.267 -4.248 2.393 1.00 94.88 66 ALA A CA 1
ATOM 511 C C . ALA A 1 66 ? -9.775 -4.508 2.554 1.00 94.88 66 ALA A C 1
ATOM 513 O O . ALA A 1 66 ? -10.210 -4.967 3.607 1.00 94.88 66 ALA A O 1
ATOM 514 N N . ILE A 1 67 ? -10.566 -4.287 1.497 1.00 94.56 67 ILE A N 1
ATOM 515 C CA . ILE A 1 67 ? -12.021 -4.538 1.503 1.00 94.56 67 ILE A CA 1
ATOM 516 C C . ILE A 1 67 ? -12.331 -6.021 1.743 1.00 94.56 67 ILE A C 1
ATOM 518 O O . ILE A 1 67 ? -13.271 -6.352 2.462 1.00 94.56 67 ILE A O 1
ATOM 522 N N . ASN A 1 68 ? -11.549 -6.916 1.134 1.00 91.94 68 ASN A N 1
ATOM 523 C CA . ASN A 1 68 ? -11.765 -8.360 1.217 1.00 91.94 68 ASN A CA 1
ATOM 524 C C . ASN A 1 68 ? -11.131 -9.006 2.458 1.00 91.94 68 ASN A C 1
ATOM 526 O O . ASN A 1 68 ? -11.221 -10.226 2.598 1.00 91.94 68 ASN A O 1
ATOM 530 N N . ALA A 1 69 ? -10.478 -8.236 3.332 1.00 87.75 69 ALA A N 1
ATOM 531 C CA . ALA A 1 69 ? -9.931 -8.752 4.577 1.00 87.75 69 ALA A CA 1
ATOM 532 C C . ALA A 1 69 ? -11.076 -9.303 5.441 1.00 87.75 69 ALA A C 1
ATOM 534 O O . ALA A 1 69 ? -11.949 -8.559 5.903 1.00 87.75 69 ALA A O 1
ATOM 535 N N . GLU A 1 70 ? -11.096 -10.627 5.600 1.00 69.75 70 GLU A N 1
ATOM 536 C CA . GLU A 1 70 ? -12.188 -11.361 6.236 1.00 69.75 70 GLU A CA 1
ATOM 537 C C . GLU A 1 70 ? -12.503 -10.809 7.641 1.00 69.75 70 GLU A C 1
ATOM 539 O O . GLU A 1 70 ? -11.619 -10.340 8.356 1.00 69.75 70 GLU A O 1
ATOM 544 N N . HIS A 1 71 ? -13.782 -10.840 8.029 1.00 72.88 71 HIS A N 1
ATOM 545 C CA . HIS A 1 71 ? -14.340 -10.392 9.319 1.00 72.88 71 HIS A CA 1
ATOM 546 C C . HIS A 1 71 ? -14.258 -8.898 9.674 1.00 72.88 71 HIS A C 1
ATOM 548 O O . HIS A 1 71 ? -15.028 -8.462 10.533 1.00 72.88 71 HIS A O 1
ATOM 554 N N . PHE A 1 72 ? -13.394 -8.100 9.040 1.00 73.69 72 PHE A N 1
ATOM 555 C CA . PHE A 1 72 ? -13.229 -6.685 9.408 1.00 73.69 72 PHE A CA 1
ATOM 556 C C . PHE A 1 72 ? -14.011 -5.711 8.525 1.00 73.69 72 PHE A C 1
ATOM 558 O O . PHE A 1 72 ? -14.335 -4.622 8.997 1.00 73.69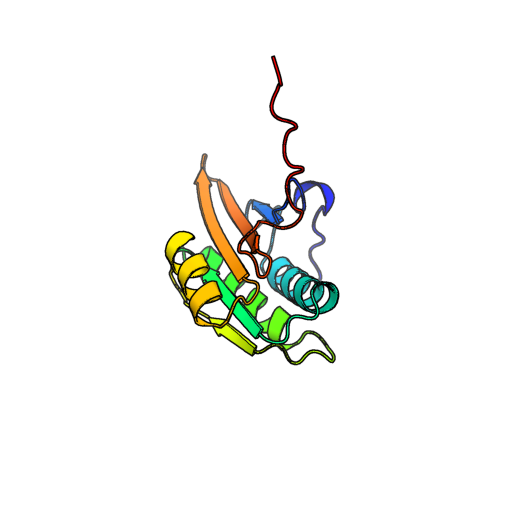 72 PHE A O 1
ATOM 565 N N . GLY A 1 73 ? -14.353 -6.099 7.288 1.00 76.06 73 GLY A N 1
ATOM 566 C CA . GLY A 1 73 ? -15.204 -5.296 6.399 1.00 76.06 73 GLY A CA 1
ATOM 567 C C . GLY A 1 73 ? -14.681 -3.871 6.200 1.00 76.06 73 GLY A C 1
ATOM 568 O O . GLY A 1 73 ? -15.457 -2.918 6.272 1.00 76.06 73 GLY A O 1
ATOM 569 N N . CYS A 1 74 ? -13.362 -3.730 6.032 1.00 92.81 74 CYS A N 1
ATOM 570 C CA . CYS A 1 74 ? -12.687 -2.438 6.042 1.00 92.81 74 CYS A CA 1
ATOM 571 C C . CYS A 1 74 ? -13.232 -1.509 4.949 1.00 92.81 74 CYS A C 1
ATOM 573 O O . CYS A 1 74 ? -13.254 -1.856 3.764 1.00 92.81 74 CYS A O 1
ATOM 575 N N . GLN A 1 75 ? -13.643 -0.306 5.345 1.00 95.06 75 GLN A N 1
ATOM 576 C CA . GLN A 1 75 ? -14.011 0.757 4.420 1.00 95.06 75 GLN A CA 1
ATOM 577 C C . GLN A 1 75 ? -12.755 1.485 3.941 1.00 95.06 75 GLN A C 1
ATOM 579 O O . GLN A 1 75 ? -12.012 2.063 4.731 1.00 95.06 75 GLN A O 1
ATOM 584 N N . VAL A 1 76 ? -12.524 1.481 2.631 1.00 96.25 76 VAL A N 1
ATOM 585 C CA . VAL A 1 76 ? -11.360 2.146 2.041 1.00 96.25 76 VAL A CA 1
ATOM 586 C C . VAL A 1 76 ? -11.758 3.510 1.490 1.00 96.25 76 VAL A C 1
ATOM 588 O O . VAL A 1 76 ? -12.533 3.611 0.540 1.00 96.25 76 VAL A O 1
ATOM 591 N N . SER A 1 77 ? -11.182 4.564 2.062 1.00 97.50 77 SER A N 1
ATOM 592 C CA . SER A 1 77 ? -11.225 5.925 1.534 1.00 97.50 77 SER A CA 1
ATOM 593 C C . SER A 1 77 ? -10.053 6.126 0.570 1.00 97.50 77 SER A C 1
ATOM 595 O O . SER A 1 77 ? -8.962 6.537 0.961 1.00 97.50 77 SER A O 1
ATOM 597 N N . SER A 1 78 ? -10.277 5.793 -0.701 1.00 96.12 78 SER A N 1
ATOM 598 C CA . SER A 1 78 ? -9.305 6.003 -1.779 1.00 96.12 78 SER A CA 1
ATOM 599 C C . SER A 1 78 ? -9.240 7.483 -2.164 1.00 96.12 78 SER A C 1
ATOM 601 O O . SER A 1 78 ? -10.218 8.025 -2.678 1.00 96.12 78 SER A O 1
ATOM 603 N N . LEU A 1 79 ? -8.081 8.112 -1.985 1.00 95.88 79 LEU A N 1
ATOM 604 C CA . LEU A 1 79 ? -7.814 9.499 -2.383 1.00 95.88 79 LEU A CA 1
ATOM 605 C C . LEU A 1 79 ? -7.390 9.623 -3.855 1.00 95.88 79 LEU A C 1
ATOM 607 O O . LEU A 1 79 ? -7.369 10.726 -4.394 1.00 95.88 79 LEU A O 1
ATOM 611 N N . GLY A 1 80 ? -7.063 8.503 -4.508 1.00 94.00 80 GLY A N 1
ATOM 612 C CA . GLY A 1 80 ? -6.464 8.505 -5.840 1.00 94.00 80 GLY A CA 1
ATOM 613 C C . GLY A 1 80 ? -5.044 9.069 -5.800 1.00 94.00 80 GLY A C 1
ATOM 614 O O . GLY A 1 80 ? -4.256 8.705 -4.923 1.00 94.00 80 GLY A O 1
ATOM 615 N N . THR A 1 81 ? -4.728 9.963 -6.739 1.00 96.00 81 THR A N 1
ATOM 616 C CA . THR A 1 81 ? -3.424 10.626 -6.789 1.00 96.00 81 THR A CA 1
ATOM 617 C C . THR A 1 81 ? -3.291 11.669 -5.680 1.00 96.00 81 THR A C 1
ATOM 619 O O . THR A 1 81 ? -3.938 12.714 -5.736 1.00 96.00 81 THR A O 1
ATOM 622 N N . ALA A 1 82 ? -2.428 11.401 -4.701 1.00 96.50 82 ALA A N 1
ATOM 623 C CA . ALA A 1 82 ? -2.127 12.316 -3.605 1.00 96.50 82 ALA A CA 1
ATOM 624 C C . ALA A 1 82 ? -0.730 12.048 -3.025 1.00 96.50 82 ALA A C 1
ATOM 626 O O . ALA A 1 82 ? -0.223 10.926 -3.084 1.00 96.50 82 ALA A O 1
ATOM 627 N N . ASP A 1 83 ? -0.110 13.080 -2.455 1.00 95.44 83 ASP A N 1
ATOM 628 C CA . ASP A 1 83 ? 1.165 12.952 -1.752 1.00 95.44 83 ASP A CA 1
ATOM 629 C C . ASP A 1 83 ? 1.002 12.502 -0.285 1.00 95.44 83 ASP A C 1
ATOM 631 O O . ASP A 1 83 ? -0.101 12.324 0.241 1.00 95.44 83 ASP A O 1
ATOM 635 N N . GLU A 1 84 ? 2.135 12.299 0.392 1.00 96.06 84 GLU A N 1
ATOM 636 C CA . GLU A 1 84 ? 2.178 11.877 1.795 1.00 96.06 84 GLU A CA 1
ATOM 637 C C . GLU A 1 84 ? 1.496 12.884 2.734 1.00 96.06 84 GLU A C 1
ATOM 639 O O . GLU A 1 84 ? 0.779 12.484 3.651 1.00 96.06 84 GLU A O 1
ATOM 644 N N . ALA A 1 85 ? 1.659 14.189 2.504 1.00 96.88 85 ALA A N 1
ATOM 645 C CA . ALA A 1 85 ? 1.073 15.214 3.362 1.00 96.88 85 ALA A CA 1
ATOM 646 C C . ALA A 1 85 ? -0.458 15.237 3.242 1.00 96.88 85 ALA A C 1
ATOM 648 O O . ALA A 1 85 ? -1.162 15.338 4.251 1.00 96.88 85 ALA A O 1
ATOM 649 N N . GLN A 1 86 ? -0.977 15.092 2.023 1.00 97.69 86 GLN A N 1
ATOM 650 C CA . GLN A 1 86 ? -2.406 14.987 1.745 1.00 97.69 86 GLN A CA 1
ATOM 651 C C . GLN A 1 86 ? -3.009 13.718 2.355 1.00 97.69 86 GLN A C 1
ATOM 653 O O . GLN A 1 86 ? -4.075 13.791 2.971 1.00 97.69 86 GLN A O 1
ATOM 658 N N . LEU A 1 87 ? -2.315 12.579 2.255 1.00 97.62 87 LEU A N 1
ATOM 659 C CA . LEU A 1 87 ? -2.737 11.333 2.897 1.00 97.62 87 LEU A CA 1
ATOM 660 C C . LEU A 1 87 ? -2.818 11.489 4.420 1.00 97.62 87 LEU A C 1
ATOM 662 O O . LEU A 1 87 ? -3.861 11.204 5.008 1.00 97.62 87 LEU A O 1
ATOM 666 N N . LEU A 1 88 ? -1.756 11.987 5.061 1.00 97.44 88 LEU A N 1
ATOM 667 C CA . LEU A 1 88 ? -1.714 12.178 6.516 1.00 97.44 88 LEU A CA 1
ATOM 668 C C . LEU A 1 88 ? -2.778 13.172 6.997 1.00 97.44 88 LEU A C 1
ATOM 670 O O . LEU A 1 88 ? -3.358 13.002 8.073 1.00 97.44 88 LEU A O 1
ATOM 674 N N . HIS A 1 89 ? -3.065 14.206 6.204 1.00 97.50 89 HIS A N 1
ATOM 675 C CA . HIS A 1 89 ? -4.161 15.124 6.488 1.00 97.50 89 HIS A CA 1
ATOM 676 C C . HIS A 1 89 ? -5.519 14.412 6.430 1.00 97.50 89 HIS A C 1
ATOM 678 O O . HIS A 1 89 ? -6.310 14.529 7.366 1.00 97.50 89 HIS A O 1
ATOM 684 N N . ALA A 1 90 ? -5.781 13.640 5.374 1.00 97.44 90 ALA A N 1
ATOM 685 C CA . ALA A 1 90 ? -7.025 12.891 5.221 1.00 97.44 90 ALA A CA 1
ATOM 686 C C . ALA A 1 90 ? -7.219 11.849 6.334 1.00 97.44 90 ALA A C 1
ATOM 688 O O . ALA A 1 90 ? -8.310 11.747 6.887 1.00 97.44 90 ALA A O 1
ATOM 689 N N . MET A 1 91 ? -6.161 11.135 6.729 1.00 97.56 91 MET A N 1
ATOM 690 C CA . MET A 1 91 ? -6.193 10.188 7.852 1.00 97.56 91 MET A CA 1
ATOM 691 C C . MET A 1 91 ? -6.693 10.845 9.144 1.00 97.56 91 MET A C 1
ATOM 693 O O . MET A 1 91 ? -7.545 10.288 9.839 1.00 97.56 91 MET A O 1
ATOM 697 N N . LYS A 1 92 ? -6.218 12.062 9.441 1.00 96.94 92 LYS A N 1
ATOM 698 C CA . LYS A 1 92 ? -6.676 12.850 10.595 1.00 96.94 92 LYS A CA 1
ATOM 699 C C . LYS A 1 92 ? -8.132 13.291 10.454 1.00 96.94 92 LYS A C 1
ATOM 701 O O . LYS A 1 92 ? -8.887 13.168 11.413 1.00 96.94 92 LYS A O 1
ATOM 706 N N . GLN A 1 93 ? -8.539 13.762 9.273 1.00 97.06 93 GLN A N 1
ATOM 707 C CA . GLN A 1 93 ? -9.927 14.177 9.009 1.00 97.06 93 GLN A CA 1
ATOM 708 C C . GLN A 1 93 ? -10.928 13.025 9.151 1.00 97.06 93 GLN A C 1
ATOM 710 O O . GLN A 1 93 ? -12.061 13.234 9.573 1.00 97.06 93 GLN A O 1
ATOM 715 N N . LEU A 1 94 ? -10.500 11.799 8.853 1.00 95.06 94 LEU A N 1
ATOM 716 C CA . LEU A 1 94 ? -11.298 10.586 9.021 1.00 95.06 94 LEU A CA 1
ATOM 717 C C . LEU A 1 94 ? -11.306 10.055 10.468 1.00 95.06 94 LEU A C 1
ATOM 719 O O . LEU A 1 94 ? -11.829 8.974 10.715 1.00 95.06 94 LEU A O 1
ATOM 723 N N . GLY A 1 95 ? -10.758 10.805 11.431 1.00 94.69 95 GLY A N 1
ATOM 724 C CA . GLY A 1 95 ? -10.778 10.448 12.852 1.00 94.69 95 GLY A CA 1
ATOM 725 C C . GLY A 1 95 ? -9.561 9.656 13.329 1.00 94.69 95 GLY A C 1
ATOM 726 O O . GLY A 1 95 ? -9.661 8.958 14.334 1.00 94.69 95 GLY A O 1
ATOM 727 N N . GLY A 1 96 ? -8.424 9.755 12.631 1.00 94.69 96 GLY A N 1
ATOM 728 C CA . GLY A 1 96 ? -7.209 9.012 12.979 1.00 94.69 96 GLY A CA 1
ATOM 729 C C . GLY A 1 96 ? -7.280 7.566 12.498 1.00 94.69 96 GLY A C 1
ATOM 730 O O . GLY A 1 96 ? -7.144 6.628 13.278 1.00 94.69 96 GLY A O 1
ATOM 731 N N . VAL A 1 97 ? -7.554 7.377 11.207 1.00 96.25 97 VAL A N 1
ATOM 732 C CA . VAL A 1 97 ? -7.546 6.047 10.578 1.00 96.25 97 VAL A CA 1
ATOM 733 C C . VAL A 1 97 ? -6.147 5.714 10.060 1.00 96.25 97 VAL A C 1
ATOM 735 O O . VAL A 1 97 ? -5.427 6.628 9.654 1.00 96.25 97 VAL A O 1
ATOM 738 N N . PRO A 1 98 ? -5.749 4.431 10.022 1.00 96.31 98 PRO A N 1
ATOM 739 C CA . PRO A 1 98 ? -4.509 4.029 9.370 1.00 96.31 98 PRO A CA 1
ATOM 740 C C . PRO A 1 98 ? -4.551 4.322 7.866 1.00 96.31 98 PRO A C 1
ATOM 742 O O . PRO A 1 98 ? -5.621 4.513 7.274 1.00 96.31 98 PRO A O 1
ATOM 745 N N . GLY A 1 99 ? -3.383 4.321 7.227 1.00 96.62 99 GLY A N 1
ATOM 746 C CA . GLY A 1 99 ? -3.301 4.630 5.807 1.00 96.62 99 GLY A CA 1
ATOM 747 C C . GLY A 1 99 ? -2.184 3.932 5.052 1.00 96.62 99 GLY A C 1
ATOM 748 O O . GLY A 1 99 ? -1.313 3.293 5.637 1.00 96.62 99 GLY A O 1
ATOM 749 N N . ALA A 1 100 ? -2.225 4.041 3.728 1.00 97.25 100 ALA A N 1
ATOM 750 C CA . ALA A 1 100 ? -1.187 3.521 2.853 1.00 97.25 100 ALA A CA 1
ATOM 751 C C . ALA A 1 100 ? -0.883 4.483 1.701 1.00 97.25 100 ALA A C 1
ATOM 753 O O . ALA A 1 100 ? -1.799 5.027 1.082 1.00 97.25 100 ALA A O 1
ATOM 754 N N . LEU A 1 101 ? 0.405 4.650 1.403 1.00 97.25 101 LEU A N 1
ATOM 755 C CA . LEU A 1 101 ? 0.891 5.421 0.261 1.00 97.25 101 LEU A CA 1
ATOM 756 C C . LEU A 1 101 ? 1.659 4.507 -0.689 1.00 97.25 101 LEU A C 1
ATOM 758 O O . LEU A 1 101 ? 2.615 3.843 -0.276 1.00 97.25 101 LEU A O 1
ATOM 762 N N . LEU A 1 102 ? 1.259 4.502 -1.956 1.00 97.50 102 LEU A N 1
ATOM 763 C CA . LEU A 1 102 ? 1.923 3.760 -3.018 1.00 97.50 102 LEU A CA 1
ATOM 764 C C . LEU A 1 102 ? 2.669 4.726 -3.939 1.00 97.50 102 LEU A C 1
ATOM 766 O O . LEU A 1 102 ? 2.067 5.625 -4.517 1.00 97.50 102 LEU A O 1
ATOM 770 N N . THR A 1 103 ? 3.974 4.542 -4.096 1.00 96.81 103 THR A N 1
ATOM 771 C CA . THR A 1 103 ? 4.801 5.400 -4.951 1.00 96.81 103 THR A CA 1
ATOM 772 C C . THR A 1 103 ? 5.644 4.593 -5.920 1.00 96.81 103 THR A C 1
ATOM 774 O O . THR A 1 103 ? 5.986 3.434 -5.674 1.00 96.81 103 THR A O 1
ATOM 777 N N . THR A 1 104 ? 5.993 5.237 -7.023 1.00 96.25 104 THR A N 1
ATOM 778 C CA . THR A 1 104 ? 6.905 4.743 -8.039 1.00 96.25 104 THR A CA 1
ATOM 779 C C . THR A 1 104 ? 8.136 5.634 -8.091 1.00 96.25 104 THR A C 1
ATOM 781 O O . THR A 1 104 ? 8.046 6.860 -8.042 1.00 96.25 104 THR A O 1
ATOM 784 N N . THR A 1 105 ? 9.304 5.023 -8.245 1.00 94.50 105 THR A N 1
ATOM 785 C CA . THR A 1 105 ? 10.516 5.728 -8.660 1.00 94.50 105 THR A CA 1
ATOM 786 C C . THR A 1 105 ? 11.114 5.055 -9.888 1.00 94.50 105 THR A C 1
ATOM 788 O O . THR A 1 105 ? 11.254 3.831 -9.935 1.00 94.50 105 THR A O 1
ATOM 791 N N . ASP A 1 106 ? 11.477 5.855 -10.889 1.00 91.44 106 ASP A N 1
ATOM 792 C CA . ASP A 1 106 ? 12.224 5.392 -12.056 1.00 91.44 106 ASP A CA 1
ATOM 793 C C . ASP A 1 106 ? 13.711 5.726 -11.860 1.00 91.44 106 ASP A C 1
ATOM 795 O O . ASP A 1 106 ? 14.080 6.873 -11.600 1.00 91.44 106 ASP A O 1
ATOM 799 N N . GLY A 1 107 ? 14.584 4.725 -11.966 1.00 85.38 107 GLY A N 1
ATOM 800 C CA . GLY A 1 107 ? 16.025 4.900 -11.798 1.00 85.38 107 GLY A CA 1
ATOM 801 C C . GLY A 1 107 ? 16.820 3.830 -12.535 1.00 85.38 107 GLY A C 1
ATOM 802 O O . GLY A 1 107 ? 16.572 2.639 -12.372 1.00 85.38 107 GLY A O 1
ATOM 803 N N . GLY A 1 108 ? 17.778 4.244 -13.370 1.00 79.50 108 GLY A N 1
ATOM 804 C CA . GLY A 1 108 ? 18.662 3.314 -14.087 1.00 79.50 108 GLY A CA 1
ATOM 805 C C . GLY A 1 108 ? 17.930 2.336 -15.016 1.00 79.50 108 GLY A C 1
ATOM 806 O O . GLY A 1 108 ? 18.355 1.195 -15.150 1.00 79.50 108 GLY A O 1
ATOM 807 N N . GLY A 1 109 ? 16.802 2.754 -15.605 1.00 83.56 109 GLY A N 1
ATOM 808 C CA . GLY A 1 109 ? 15.946 1.888 -16.428 1.00 83.56 109 GLY A CA 1
ATOM 809 C C . GLY A 1 109 ? 15.086 0.904 -15.629 1.00 83.56 109 GLY A C 1
ATOM 810 O O . GLY A 1 109 ? 14.360 0.111 -16.223 1.00 83.56 109 GLY A O 1
ATOM 811 N N . ARG A 1 110 ? 15.139 0.963 -14.294 1.00 88.25 110 ARG A N 1
ATOM 812 C CA . ARG A 1 110 ? 14.372 0.114 -13.387 1.00 88.25 110 ARG A CA 1
ATOM 813 C C . ARG A 1 110 ? 13.286 0.928 -12.701 1.00 88.25 110 ARG A C 1
ATOM 815 O O . ARG A 1 110 ? 13.537 2.026 -12.203 1.00 88.25 110 ARG A O 1
ATOM 822 N N . ARG A 1 111 ? 12.086 0.363 -12.649 1.00 93.81 111 ARG A N 1
ATOM 823 C CA . ARG A 1 111 ? 10.949 0.944 -11.944 1.00 93.81 111 ARG A CA 1
ATOM 824 C C . ARG A 1 111 ? 10.804 0.286 -10.588 1.00 93.81 111 ARG A C 1
ATOM 826 O O . ARG A 1 111 ? 10.640 -0.925 -10.531 1.00 93.81 111 ARG A O 1
ATOM 833 N N . THR A 1 112 ? 10.840 1.059 -9.513 1.00 95.44 112 THR A N 1
ATOM 834 C CA . THR A 1 112 ? 10.638 0.548 -8.152 1.00 95.44 112 THR A CA 1
ATOM 835 C C . THR A 1 112 ? 9.279 0.987 -7.644 1.00 95.44 112 THR A C 1
ATOM 837 O O . THR A 1 112 ? 8.997 2.182 -7.607 1.00 95.44 112 THR A O 1
ATOM 840 N N . VAL A 1 113 ? 8.451 0.032 -7.229 1.00 96.50 113 VAL A N 1
ATOM 841 C CA . VAL A 1 113 ? 7.194 0.308 -6.527 1.00 96.50 113 VAL A CA 1
ATOM 842 C C . VAL A 1 113 ? 7.454 0.213 -5.032 1.00 96.50 113 VAL A C 1
ATOM 844 O O . VAL A 1 113 ? 8.120 -0.714 -4.579 1.00 96.50 113 VAL A O 1
ATOM 847 N N . THR A 1 114 ? 6.941 1.170 -4.265 1.00 96.38 114 THR A N 1
ATOM 848 C CA . THR A 1 114 ? 7.003 1.189 -2.801 1.00 96.38 114 THR A CA 1
ATOM 849 C C . THR A 1 114 ? 5.600 1.350 -2.226 1.00 96.38 114 THR A C 1
ATOM 851 O O . THR A 1 114 ? 4.876 2.259 -2.613 1.00 96.38 114 THR A O 1
ATOM 854 N N . ILE A 1 115 ? 5.235 0.509 -1.262 1.00 96.56 115 ILE A N 1
ATOM 855 C CA . ILE A 1 115 ? 4.038 0.634 -0.429 1.00 96.56 115 ILE A CA 1
ATOM 856 C C . ILE A 1 115 ? 4.508 0.968 0.987 1.00 96.56 115 ILE A C 1
ATOM 858 O O . ILE A 1 115 ? 5.239 0.192 1.614 1.00 96.56 115 ILE A O 1
ATOM 862 N N . ARG A 1 116 ? 4.094 2.128 1.491 1.00 95.69 116 ARG A N 1
ATOM 863 C CA . ARG A 1 116 ? 4.279 2.534 2.888 1.00 95.69 116 ARG A CA 1
ATOM 864 C C . ARG A 1 116 ? 2.964 2.404 3.631 1.00 95.69 116 ARG A C 1
ATOM 866 O O . ARG A 1 116 ? 1.933 2.828 3.119 1.00 95.69 116 ARG A O 1
ATOM 873 N N . LEU A 1 117 ? 3.024 1.836 4.828 1.00 95.00 117 LEU A N 1
ATOM 874 C CA . LEU A 1 117 ? 1.878 1.643 5.710 1.00 95.00 117 LEU A CA 1
ATOM 875 C C . LEU A 1 117 ? 2.018 2.561 6.917 1.00 95.00 117 LEU A C 1
ATOM 877 O O . LEU A 1 117 ? 3.090 2.619 7.520 1.00 95.00 117 LEU A O 1
ATOM 881 N N . TYR A 1 118 ? 0.934 3.232 7.280 1.00 94.94 118 TYR A N 1
ATOM 882 C CA . TYR A 1 118 ? 0.867 4.173 8.387 1.00 94.94 118 TYR A CA 1
ATOM 883 C C . TYR A 1 118 ? -0.164 3.702 9.409 1.00 94.94 118 TYR A C 1
ATOM 885 O O . TYR A 1 118 ? -1.263 3.280 9.040 1.00 94.94 118 TYR A O 1
ATOM 893 N N . ASP A 1 119 ? 0.178 3.785 10.690 1.00 93.62 119 ASP A N 1
ATOM 894 C CA . ASP A 1 119 ? -0.781 3.593 11.773 1.00 93.62 119 ASP A CA 1
ATOM 895 C C . ASP A 1 119 ? -1.739 4.792 11.912 1.00 93.62 119 ASP A C 1
ATOM 897 O O . ASP A 1 119 ? -1.667 5.773 11.168 1.00 93.62 119 ASP A O 1
ATOM 901 N N . ALA A 1 120 ? -2.671 4.694 12.861 1.00 93.44 120 ALA A N 1
ATOM 902 C CA . ALA A 1 120 ? -3.663 5.729 13.156 1.00 93.44 120 ALA A CA 1
ATOM 903 C C . ALA A 1 120 ? -3.048 7.086 13.564 1.00 93.44 120 ALA A C 1
ATOM 905 O O . ALA A 1 120 ? -3.675 8.128 13.364 1.00 93.44 120 ALA A O 1
ATOM 906 N N . ASP A 1 121 ? -1.819 7.080 14.089 1.00 91.81 121 ASP A N 1
ATOM 907 C CA . ASP A 1 121 ? -1.081 8.280 14.491 1.00 91.81 121 ASP A CA 1
ATOM 908 C C . ASP A 1 121 ? -0.299 8.901 13.318 1.00 91.81 121 ASP A C 1
ATOM 910 O O . ASP A 1 121 ? 0.312 9.966 13.458 1.00 91.81 121 ASP A O 1
ATOM 914 N N . GLY A 1 122 ? -0.320 8.259 12.144 1.00 91.06 122 GLY A N 1
ATOM 915 C CA . GLY A 1 122 ? 0.425 8.683 10.964 1.00 91.06 122 GLY A CA 1
ATOM 916 C C . GLY A 1 122 ? 1.895 8.269 10.983 1.00 91.06 122 GLY A C 1
ATOM 917 O O . GLY A 1 122 ? 2.690 8.849 10.244 1.00 91.06 122 GLY A O 1
ATOM 918 N N . GLN A 1 123 ? 2.283 7.298 11.812 1.00 90.50 123 GLN A N 1
ATOM 919 C CA . GLN A 1 123 ? 3.646 6.764 11.858 1.00 90.50 123 GLN A CA 1
ATOM 920 C C . GLN A 1 123 ? 3.784 5.552 10.942 1.00 90.50 123 GLN A C 1
ATOM 922 O O . GLN A 1 123 ? 2.868 4.740 10.830 1.00 90.50 123 GLN A O 1
ATOM 927 N N . THR A 1 124 ? 4.943 5.389 10.302 1.00 88.25 124 THR A N 1
ATOM 928 C CA . THR A 1 124 ? 5.186 4.225 9.442 1.00 88.25 124 THR A CA 1
ATOM 929 C C . THR A 1 124 ? 5.293 2.928 10.250 1.00 88.25 124 THR A C 1
ATOM 931 O O . THR A 1 124 ? 5.801 2.920 11.373 1.00 88.25 124 THR A O 1
ATOM 934 N N . THR A 1 125 ? 4.826 1.815 9.677 1.00 77.62 125 THR A N 1
ATOM 935 C CA . THR A 1 125 ? 4.852 0.483 10.310 1.00 77.62 125 THR A CA 1
ATOM 936 C C . THR A 1 125 ? 5.869 -0.462 9.639 1.00 77.62 125 THR A C 1
ATOM 938 O O . THR A 1 125 ? 5.821 -0.633 8.421 1.00 77.62 125 THR A O 1
ATOM 941 N N . PRO A 1 126 ? 6.785 -1.102 10.408 1.00 67.75 126 PRO A N 1
ATOM 942 C CA . PRO A 1 126 ? 6.977 -0.978 11.846 1.00 67.75 126 PRO A CA 1
ATOM 943 C C . PRO A 1 126 ? 7.523 0.394 12.231 1.00 67.75 126 PRO A C 1
ATOM 945 O O . PRO A 1 126 ? 8.310 1.003 11.505 1.00 67.75 126 PRO A O 1
ATOM 948 N N . ARG A 1 127 ? 7.131 0.829 13.430 1.00 59.59 127 ARG A N 1
ATOM 949 C CA . ARG A 1 127 ? 7.627 2.056 14.038 1.00 59.59 127 ARG A CA 1
ATOM 950 C C . ARG A 1 127 ? 9.147 1.968 14.116 1.00 59.59 127 ARG A C 1
ATOM 952 O O . ARG A 1 127 ? 9.683 1.064 14.759 1.00 59.59 127 ARG A O 1
ATOM 959 N N . ARG A 1 128 ? 9.850 2.901 13.470 1.00 51.44 128 ARG A N 1
ATOM 960 C CA . ARG A 1 128 ? 11.293 3.059 13.684 1.00 51.44 128 ARG A CA 1
ATOM 961 C C . ARG A 1 128 ? 11.489 3.252 15.196 1.00 51.44 128 ARG A C 1
ATOM 963 O O . ARG A 1 128 ? 10.782 4.092 15.761 1.00 51.44 128 ARG A O 1
ATOM 970 N N . PRO A 1 129 ? 12.356 2.481 15.880 1.00 45.56 129 PRO A N 1
ATOM 971 C CA . PRO A 1 129 ? 12.608 2.731 17.291 1.00 45.56 129 PRO A CA 1
ATOM 972 C C . PRO A 1 129 ? 13.026 4.192 17.423 1.00 45.56 129 PRO A C 1
ATOM 974 O O . PRO A 1 129 ? 13.833 4.672 16.622 1.00 45.56 129 PRO A O 1
ATOM 977 N N . ALA A 1 130 ? 12.426 4.909 18.375 1.00 50.62 130 ALA A N 1
ATOM 978 C CA . ALA A 1 130 ? 12.895 6.240 18.718 1.00 50.62 130 ALA A CA 1
ATOM 979 C C . ALA A 1 130 ? 14.389 6.098 19.018 1.00 50.62 130 ALA A C 1
ATOM 981 O O . ALA A 1 130 ? 14.759 5.373 19.945 1.00 50.62 130 ALA A O 1
ATOM 982 N N . SER A 1 131 ? 15.244 6.692 18.183 1.00 45.09 131 SER A N 1
ATOM 983 C CA . SER A 1 131 ? 16.662 6.783 18.501 1.00 45.09 131 SER A CA 1
ATOM 984 C C . SER A 1 131 ? 16.745 7.389 19.900 1.00 45.09 131 SER A C 1
ATOM 986 O O . SER A 1 131 ? 16.145 8.448 20.100 1.00 45.09 131 SER A O 1
ATOM 988 N N . PRO A 1 132 ? 17.416 6.755 20.878 1.00 46.88 132 PRO A N 1
ATOM 989 C CA . PRO A 1 132 ? 17.723 7.456 22.107 1.00 46.88 132 PRO A CA 1
ATOM 990 C C . PRO A 1 132 ? 18.584 8.641 21.687 1.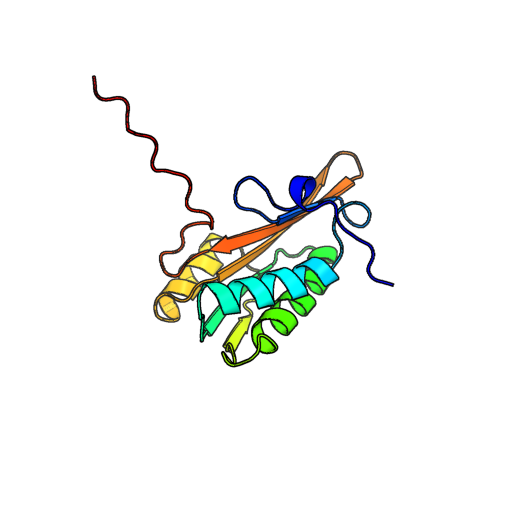00 46.88 132 PRO A C 1
ATOM 992 O O . PRO A 1 132 ? 19.685 8.467 21.158 1.00 46.88 132 PRO A O 1
ATOM 995 N N . GLU A 1 133 ? 18.030 9.842 21.815 1.00 51.44 133 GLU A N 1
ATOM 996 C CA . GLU A 1 133 ? 18.796 11.061 21.652 1.00 51.44 133 GLU A CA 1
ATOM 997 C C . GLU A 1 133 ? 20.025 10.936 22.550 1.00 51.44 133 GLU A C 1
ATOM 999 O O . GLU A 1 133 ? 19.942 10.574 23.726 1.00 51.44 133 GLU A O 1
ATOM 1004 N N . CYS A 1 134 ? 21.183 11.135 21.927 1.00 43.88 134 CYS A N 1
ATOM 1005 C CA . CYS A 1 134 ? 22.485 11.140 22.555 1.00 43.88 134 CYS A CA 1
ATOM 1006 C C . CYS A 1 134 ? 22.506 12.257 23.605 1.00 43.88 134 CYS A C 1
ATOM 1008 O O . CYS A 1 134 ? 22.873 13.388 23.303 1.00 43.88 134 CYS A O 1
ATOM 1010 N N . GLY A 1 135 ? 22.087 11.935 24.828 1.00 46.78 135 GLY A N 1
ATOM 1011 C CA . GLY A 1 135 ? 22.266 12.786 25.991 1.00 46.78 135 GLY A CA 1
ATOM 1012 C C . GLY A 1 135 ? 23.755 12.935 26.279 1.00 46.78 135 GLY A C 1
ATOM 1013 O O . GLY A 1 135 ? 24.406 11.999 26.747 1.00 46.78 135 GLY A O 1
ATOM 1014 N N . ARG A 1 136 ? 24.288 14.112 25.969 1.00 46.19 136 ARG A N 1
ATOM 1015 C CA . ARG A 1 136 ? 25.447 14.702 26.634 1.00 46.19 136 ARG A CA 1
ATOM 1016 C C . ARG A 1 136 ? 25.092 16.122 27.024 1.00 46.19 136 ARG A C 1
ATOM 1018 O O . ARG A 1 136 ? 24.470 16.803 26.182 1.00 46.19 136 ARG A O 1
#